Protein AF-A0A8K0QYQ3-F1 (afdb_monomer_lite)

pLDDT: mean 82.96, std 16.16, range [39.38, 96.75]

Sequence (105 aa):
MTHNYSLYTIPIYWAIALYPHMYAVSIIRNSISYDTWNMHNPRGQGTAPSYQKLLPAATFARFERAEAAHANGMENAGFFVGAVLAGCFGGVDACCCKWMYVNEL

Organism: NCBI:txid798071

Radius of gyration: 19.15 Å; chains: 1; bounding box: 42×35×53 Å

Foldseek 3Di:
DDDPLLVVVLVVLVVVLCVLVVVLVVLCPVQDDPVQQDPVCCPDPVNLVSVVVRDDPVSSVSSVVSVVSSVVSVVCSVVSNVVSVCCVVVPPDCVVVVVRDDDDD

Structure (mmCIF, N/CA/C/O backbone):
data_AF-A0A8K0QYQ3-F1
#
_entry.id   AF-A0A8K0QYQ3-F1
#
loop_
_atom_site.group_PDB
_atom_site.id
_atom_site.type_symbol
_atom_site.label_atom_id
_atom_site.label_alt_id
_atom_site.label_comp_id
_atom_site.label_asym_id
_atom_site.label_entity_id
_atom_site.label_seq_id
_atom_site.pdbx_PDB_ins_code
_atom_site.Cartn_x
_atom_site.Cartn_y
_atom_site.Cartn_z
_atom_site.occupancy
_atom_site.B_iso_or_equiv
_atom_site.auth_seq_id
_atom_site.auth_comp_id
_atom_site.auth_asym_id
_atom_site.auth_atom_id
_atom_site.pdbx_PDB_model_num
ATOM 1 N N . MET A 1 1 ? 8.993 -3.634 -33.419 1.00 44.16 1 MET A N 1
ATOM 2 C CA . MET A 1 1 ? 9.480 -2.889 -32.240 1.00 44.16 1 MET A CA 1
ATOM 3 C C . MET A 1 1 ? 9.632 -3.880 -31.106 1.00 44.16 1 MET A C 1
ATOM 5 O O . MET A 1 1 ? 8.696 -4.625 -30.859 1.00 44.16 1 MET A O 1
ATOM 9 N N . THR A 1 2 ? 10.793 -3.935 -30.465 1.00 60.47 2 THR A N 1
ATOM 10 C CA . THR A 1 2 ? 11.025 -4.807 -29.307 1.00 60.47 2 THR A CA 1
ATOM 11 C C . THR A 1 2 ? 10.512 -4.083 -28.063 1.00 60.47 2 THR A C 1
ATOM 13 O O . THR A 1 2 ? 11.015 -3.010 -27.733 1.00 60.47 2 THR A O 1
ATOM 16 N N . HIS A 1 3 ? 9.474 -4.607 -27.411 1.00 64.88 3 HIS A N 1
ATOM 17 C CA . HIS A 1 3 ? 8.931 -4.009 -26.189 1.00 64.88 3 HIS A CA 1
ATOM 18 C C . HIS A 1 3 ? 9.789 -4.409 -24.985 1.00 64.88 3 HIS A C 1
ATOM 20 O O . HIS A 1 3 ? 10.028 -5.591 -24.755 1.00 64.88 3 HIS A O 1
ATOM 26 N N . ASN A 1 4 ? 10.249 -3.427 -24.204 1.00 72.12 4 ASN A N 1
ATOM 27 C CA . ASN A 1 4 ? 10.950 -3.702 -22.954 1.00 72.12 4 ASN A CA 1
ATOM 28 C C . ASN A 1 4 ? 9.924 -3.937 -21.838 1.00 72.12 4 ASN A C 1
ATOM 30 O O . ASN A 1 4 ? 9.464 -2.993 -21.190 1.00 72.12 4 ASN A O 1
ATOM 34 N N . TYR A 1 5 ? 9.565 -5.206 -21.630 1.00 80.00 5 TYR A N 1
ATOM 35 C CA . TYR A 1 5 ? 8.581 -5.596 -20.620 1.00 80.00 5 TYR A CA 1
ATOM 36 C C . TYR A 1 5 ? 8.994 -5.220 -19.192 1.00 80.00 5 TYR A C 1
ATOM 38 O O . TYR A 1 5 ? 8.137 -5.025 -18.329 1.00 80.00 5 TYR A O 1
ATOM 46 N N . SER A 1 6 ? 10.294 -5.020 -18.956 1.00 81.06 6 SER A N 1
ATOM 47 C CA . SER A 1 6 ? 10.815 -4.697 -17.635 1.00 81.06 6 SER A CA 1
ATOM 48 C C . SER A 1 6 ? 10.353 -3.355 -17.097 1.00 81.06 6 SER A C 1
ATOM 50 O O . SER A 1 6 ? 10.198 -3.205 -15.893 1.00 81.06 6 SER A O 1
ATOM 52 N N . LEU A 1 7 ? 10.052 -2.391 -17.964 1.00 84.75 7 LEU A N 1
ATOM 53 C CA . LEU A 1 7 ? 9.557 -1.088 -17.519 1.00 84.75 7 LEU A CA 1
ATOM 54 C C . LEU A 1 7 ? 8.113 -1.152 -17.002 1.00 84.75 7 LEU A C 1
ATOM 56 O O . LEU A 1 7 ? 7.732 -0.338 -16.163 1.00 84.75 7 LEU A O 1
ATOM 60 N N . TYR A 1 8 ? 7.319 -2.138 -17.436 1.00 88.44 8 TYR A N 1
ATOM 61 C CA . TYR A 1 8 ? 5.947 -2.319 -16.951 1.00 88.44 8 TYR A CA 1
ATOM 62 C C . TYR A 1 8 ? 5.886 -2.891 -15.534 1.00 88.44 8 TYR A C 1
ATOM 64 O O . TYR A 1 8 ? 4.845 -2.800 -14.887 1.00 88.44 8 TYR A O 1
ATOM 72 N N . THR A 1 9 ? 6.982 -3.428 -14.995 1.00 89.81 9 THR A N 1
ATOM 73 C CA . THR A 1 9 ? 6.972 -3.919 -13.611 1.00 89.81 9 THR A CA 1
ATOM 74 C C . THR A 1 9 ? 7.007 -2.797 -12.586 1.00 89.81 9 THR A C 1
ATOM 76 O O . THR A 1 9 ? 6.560 -3.001 -11.463 1.00 89.81 9 THR A O 1
ATOM 79 N N . ILE A 1 10 ? 7.430 -1.590 -12.973 1.00 91.44 10 ILE A N 1
ATOM 80 C CA . ILE A 1 10 ? 7.386 -0.394 -12.123 1.00 91.44 10 ILE A CA 1
ATOM 81 C C . ILE A 1 10 ? 5.939 -0.032 -11.732 1.00 91.44 10 ILE A C 1
ATOM 83 O O . ILE A 1 10 ? 5.656 0.038 -10.532 1.00 91.44 10 ILE A O 1
ATOM 87 N N . PRO A 1 11 ? 4.990 0.168 -12.673 1.00 93.62 11 PRO A N 1
ATOM 88 C CA . PRO A 1 11 ? 3.599 0.421 -12.302 1.00 93.62 11 PRO A CA 1
ATOM 89 C C . PRO A 1 11 ? 2.937 -0.785 -11.618 1.00 93.62 11 PRO A C 1
ATOM 91 O O . PRO A 1 11 ? 2.128 -0.590 -10.712 1.00 93.62 11 PRO A O 1
ATOM 94 N N . ILE A 1 12 ? 3.303 -2.022 -11.980 1.00 94.00 12 ILE A N 1
ATOM 95 C CA . ILE A 1 12 ? 2.794 -3.229 -11.301 1.00 94.00 12 ILE A CA 1
ATOM 96 C C . ILE A 1 12 ? 3.233 -3.257 -9.831 1.00 94.00 12 ILE A C 1
ATOM 98 O O . ILE A 1 12 ? 2.412 -3.515 -8.953 1.00 94.00 12 ILE A O 1
ATOM 102 N N . TYR A 1 13 ? 4.498 -2.947 -9.542 1.00 95.00 13 TYR A N 1
ATOM 103 C CA . TYR A 1 13 ? 5.011 -2.866 -8.177 1.00 95.00 13 TYR A CA 1
ATOM 104 C C . TYR A 1 13 ? 4.227 -1.847 -7.350 1.00 95.00 13 TYR A C 1
ATOM 106 O O . TYR A 1 13 ? 3.810 -2.145 -6.234 1.00 95.00 13 TYR A O 1
ATOM 114 N N . TRP A 1 14 ? 3.962 -0.665 -7.913 1.00 94.62 14 TRP A N 1
ATOM 115 C CA . TRP A 1 14 ? 3.139 0.348 -7.253 1.00 94.62 14 TRP A CA 1
ATOM 116 C C . TRP A 1 14 ? 1.722 -0.145 -6.963 1.00 94.62 14 TRP A C 1
ATOM 118 O O . TRP A 1 14 ? 1.216 0.083 -5.866 1.00 94.62 14 TRP A O 1
ATOM 128 N N . ALA A 1 15 ? 1.091 -0.861 -7.897 1.00 95.88 15 ALA A N 1
ATOM 129 C CA . ALA A 1 15 ? -0.222 -1.459 -7.664 1.00 95.88 15 ALA A CA 1
ATOM 130 C C . ALA A 1 15 ? -0.189 -2.474 -6.506 1.00 95.88 15 ALA A C 1
ATOM 132 O O . ALA A 1 15 ? -1.063 -2.449 -5.639 1.00 95.88 15 ALA A O 1
ATOM 133 N N . ILE A 1 16 ? 0.848 -3.315 -6.444 1.00 95.31 16 ILE A N 1
ATOM 134 C CA . ILE A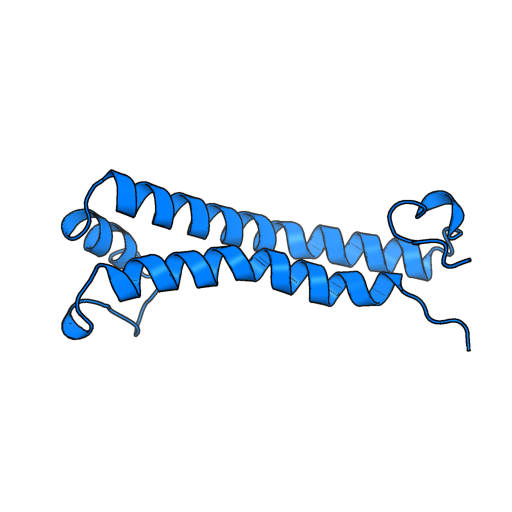 1 16 ? 1.052 -4.278 -5.352 1.00 95.31 16 ILE A CA 1
ATOM 135 C C . ILE A 1 16 ? 1.295 -3.554 -4.022 1.00 95.31 16 ILE A C 1
ATOM 137 O O . ILE A 1 16 ? 0.710 -3.935 -3.012 1.00 95.31 16 ILE A O 1
ATOM 141 N N . ALA A 1 17 ? 2.107 -2.496 -4.007 1.00 96.12 17 ALA A N 1
ATOM 142 C CA . ALA A 1 17 ? 2.398 -1.721 -2.803 1.00 96.12 17 ALA A CA 1
ATOM 143 C C . ALA A 1 17 ? 1.175 -0.935 -2.296 1.00 96.12 17 ALA A C 1
ATOM 145 O O . ALA A 1 17 ? 1.018 -0.751 -1.090 1.00 96.12 17 ALA A O 1
ATOM 146 N N . LEU A 1 18 ? 0.285 -0.487 -3.188 1.00 95.75 18 LEU A N 1
ATOM 147 C CA . LEU A 1 18 ? -0.946 0.233 -2.839 1.00 95.75 18 LEU A CA 1
ATOM 148 C C . LEU A 1 18 ? -2.083 -0.692 -2.388 1.00 95.75 18 LEU A C 1
ATOM 150 O O . LEU A 1 18 ? -2.928 -0.279 -1.592 1.00 95.75 18 LEU A O 1
ATOM 154 N N . TYR A 1 19 ? -2.114 -1.938 -2.861 1.00 96.75 19 TYR A N 1
ATOM 155 C CA . TYR A 1 19 ? -3.194 -2.878 -2.560 1.00 96.75 19 TYR A CA 1
ATOM 156 C C . TYR A 1 19 ? -3.445 -3.088 -1.047 1.00 96.75 19 TYR A C 1
ATOM 158 O O . TYR A 1 19 ? -4.604 -2.989 -0.628 1.00 96.75 19 TYR A O 1
ATOM 166 N N . PRO A 1 20 ? -2.422 -3.294 -0.187 1.00 96.12 20 PRO A N 1
ATOM 167 C CA . PRO A 1 20 ? -2.623 -3.403 1.257 1.00 96.12 20 PRO A CA 1
ATOM 168 C C . PRO A 1 20 ? -3.280 -2.166 1.876 1.00 96.12 20 PRO A C 1
ATOM 170 O O . PRO A 1 20 ? -4.137 -2.311 2.744 1.00 96.12 20 PRO A O 1
ATOM 173 N N . HIS A 1 21 ? -2.956 -0.962 1.397 1.00 94.62 21 HIS A N 1
ATOM 174 C CA . HIS A 1 21 ? -3.584 0.270 1.880 1.00 94.62 21 HIS A CA 1
ATOM 175 C C . HIS A 1 21 ? -5.069 0.332 1.503 1.00 94.62 21 HIS A C 1
ATOM 177 O O . HIS A 1 21 ? -5.918 0.633 2.340 1.00 94.62 21 HIS A O 1
ATOM 183 N N . MET A 1 22 ? -5.423 -0.041 0.268 1.00 95.06 22 MET A N 1
ATOM 184 C CA . MET A 1 22 ? -6.831 -0.140 -0.140 1.00 95.06 22 MET A CA 1
ATOM 185 C C . MET A 1 22 ? -7.605 -1.132 0.737 1.00 95.06 22 MET A C 1
ATOM 187 O O . MET A 1 22 ? -8.742 -0.867 1.138 1.00 95.06 22 MET A O 1
ATOM 191 N N . TYR A 1 23 ? -6.978 -2.260 1.075 1.00 95.69 23 TYR A N 1
ATOM 192 C CA . TYR A 1 23 ? -7.556 -3.239 1.986 1.00 95.69 23 TYR A CA 1
ATOM 193 C C . TYR A 1 23 ? -7.712 -2.683 3.412 1.00 95.69 23 TYR A C 1
ATOM 195 O O . TYR A 1 23 ? -8.783 -2.835 4.003 1.00 95.69 23 TYR A O 1
ATOM 203 N N . ALA A 1 24 ? -6.717 -1.968 3.942 1.00 93.06 24 ALA A N 1
ATOM 204 C CA . ALA A 1 24 ? -6.789 -1.303 5.245 1.00 93.06 24 ALA A CA 1
ATOM 205 C C . ALA A 1 24 ? -7.946 -0.290 5.310 1.00 93.06 24 ALA A C 1
ATOM 207 O O . ALA A 1 24 ? -8.762 -0.330 6.235 1.00 93.06 24 ALA A O 1
ATOM 208 N N . VAL A 1 25 ? -8.091 0.549 4.280 1.00 92.00 25 VAL A N 1
ATOM 209 C CA . VAL A 1 25 ? -9.206 1.499 4.147 1.00 92.00 25 VAL A CA 1
ATOM 210 C C . VAL A 1 25 ? -10.553 0.772 4.110 1.00 92.00 25 VAL A C 1
ATOM 212 O O . VAL A 1 25 ? -11.506 1.207 4.759 1.00 92.00 25 VAL A O 1
ATOM 215 N N . SER A 1 26 ? -10.642 -0.361 3.406 1.00 93.12 26 SER A N 1
ATOM 216 C CA . SER 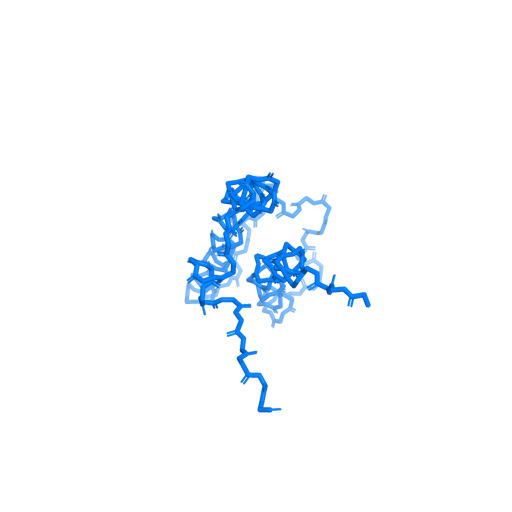A 1 26 ? -11.870 -1.165 3.356 1.00 93.12 26 SER A CA 1
ATOM 217 C C . SER A 1 26 ? -12.261 -1.728 4.728 1.00 93.12 26 SER A C 1
ATOM 219 O O . SER A 1 26 ? -13.444 -1.742 5.066 1.00 93.12 26 SER A O 1
ATOM 221 N N . ILE A 1 27 ? -11.283 -2.123 5.554 1.00 91.88 27 ILE A N 1
ATOM 222 C CA . ILE A 1 27 ? -11.528 -2.601 6.920 1.00 91.88 27 ILE A CA 1
ATOM 223 C C . ILE A 1 27 ? -12.139 -1.482 7.762 1.00 91.88 27 ILE A C 1
ATOM 225 O O . ILE A 1 27 ? -13.178 -1.697 8.384 1.00 91.88 27 ILE A O 1
ATOM 229 N N . ILE A 1 28 ? -11.531 -0.293 7.760 1.00 90.06 28 ILE A N 1
ATOM 230 C CA . ILE A 1 28 ? -12.025 0.856 8.531 1.00 90.06 28 ILE A CA 1
ATOM 231 C C . ILE A 1 28 ? -13.429 1.249 8.072 1.00 90.06 28 ILE A C 1
ATOM 233 O O . ILE A 1 28 ? -14.336 1.347 8.897 1.00 90.06 28 ILE A O 1
ATOM 237 N N . ARG A 1 29 ? -13.633 1.382 6.757 1.00 88.75 29 ARG A N 1
ATOM 238 C CA . ARG A 1 29 ? -14.919 1.770 6.165 1.00 88.75 29 ARG A CA 1
ATOM 239 C C . ARG A 1 29 ? -16.0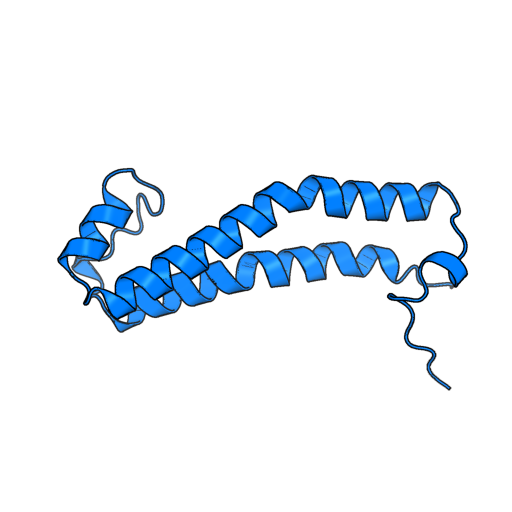59 0.815 6.525 1.00 88.75 29 ARG A C 1
ATOM 241 O O . ARG A 1 29 ? -17.182 1.263 6.714 1.00 88.75 29 ARG A O 1
ATOM 248 N N . ASN A 1 30 ? -15.783 -0.485 6.599 1.00 88.50 30 ASN A N 1
ATOM 249 C CA . ASN A 1 30 ? -16.796 -1.495 6.912 1.00 88.50 30 ASN A CA 1
ATOM 250 C C . ASN A 1 30 ? -17.014 -1.694 8.420 1.00 88.50 30 ASN A C 1
ATOM 252 O O . ASN A 1 30 ? -17.970 -2.362 8.805 1.00 88.50 30 ASN A O 1
ATOM 256 N N . SER A 1 31 ? -16.130 -1.163 9.266 1.00 86.81 31 SER A N 1
ATOM 257 C CA . SER A 1 31 ? -16.134 -1.448 10.707 1.00 86.81 31 SER A CA 1
ATOM 258 C C . SER A 1 31 ? -16.460 -0.235 11.581 1.00 86.81 31 SER A C 1
ATOM 260 O O . SER A 1 31 ? -16.757 -0.405 12.759 1.00 86.81 31 SER A O 1
ATOM 262 N N . ILE A 1 32 ? -16.376 0.982 11.038 1.00 85.88 32 ILE A N 1
ATOM 263 C CA . ILE A 1 32 ? -16.553 2.241 11.770 1.00 85.88 32 ILE A CA 1
ATOM 264 C C . ILE A 1 32 ? -17.537 3.138 11.002 1.00 85.88 32 ILE A C 1
ATOM 266 O O . ILE A 1 32 ? -17.552 3.143 9.773 1.00 85.88 32 ILE A O 1
ATOM 270 N N . SER A 1 33 ? -18.359 3.910 11.724 1.00 81.75 33 SER A N 1
ATOM 271 C CA . SER A 1 33 ? -19.266 4.893 11.116 1.00 81.75 33 SER A CA 1
ATOM 272 C C . SER A 1 33 ? -18.491 6.023 10.428 1.00 81.75 33 SER A C 1
ATOM 274 O O . SER A 1 33 ? -17.407 6.414 10.872 1.00 81.75 33 SER A O 1
ATOM 276 N N . TYR A 1 34 ? -19.074 6.593 9.374 1.00 73.44 34 TYR A N 1
ATOM 277 C CA . TYR A 1 34 ? -18.480 7.687 8.604 1.00 73.44 34 TYR A CA 1
ATOM 278 C C . TYR A 1 34 ? -18.115 8.898 9.480 1.00 73.44 34 TYR A C 1
ATOM 280 O O . TYR A 1 34 ? -17.012 9.422 9.357 1.00 73.44 34 TYR A O 1
ATOM 288 N N . ASP A 1 35 ? -18.969 9.266 10.440 1.00 74.69 35 ASP A N 1
ATOM 289 C CA . ASP A 1 35 ? -18.748 10.427 11.322 1.00 74.69 35 ASP A CA 1
ATOM 290 C C . ASP A 1 35 ? -17.537 10.265 12.254 1.00 74.69 35 ASP A C 1
ATOM 292 O O . ASP A 1 35 ? -16.917 11.237 12.681 1.00 74.69 35 ASP A O 1
ATOM 296 N N . THR A 1 36 ? -17.180 9.022 12.569 1.00 77.19 36 THR A N 1
ATOM 297 C CA . THR A 1 36 ? -16.025 8.682 13.411 1.00 77.19 36 THR A CA 1
ATOM 298 C C . THR A 1 36 ? -14.736 8.496 12.611 1.00 77.19 36 THR A C 1
ATOM 300 O O . THR A 1 36 ? -13.646 8.454 13.188 1.00 77.19 36 THR A O 1
ATOM 303 N N . TRP A 1 37 ? -14.826 8.399 11.283 1.00 78.75 37 TRP A N 1
ATOM 304 C CA . TRP A 1 37 ? -13.666 8.247 10.420 1.00 78.75 37 TRP A CA 1
ATOM 305 C C . TRP A 1 37 ? -13.081 9.615 10.046 1.00 78.75 37 TRP A C 1
ATOM 307 O O . TRP A 1 37 ? -13.576 10.324 9.174 1.00 78.75 37 TRP A O 1
ATOM 317 N N . ASN A 1 38 ? -11.967 9.988 10.682 1.00 75.88 38 ASN A N 1
ATOM 318 C CA . ASN A 1 38 ? -11.265 11.221 10.332 1.00 75.88 38 ASN A CA 1
ATOM 319 C C . ASN A 1 38 ? -10.469 11.076 9.020 1.00 75.88 38 ASN A C 1
ATOM 321 O O . ASN A 1 38 ? -9.372 10.519 9.012 1.00 75.88 38 ASN A O 1
ATOM 325 N N . MET A 1 39 ? -11.003 11.633 7.931 1.00 78.38 39 MET A N 1
ATOM 326 C CA . MET A 1 39 ? -10.350 11.668 6.612 1.00 78.38 39 MET A CA 1
ATOM 327 C C . MET A 1 39 ? -9.420 12.879 6.415 1.00 78.38 39 MET A C 1
ATOM 329 O O . MET A 1 39 ? -8.647 12.903 5.462 1.00 78.38 39 MET A O 1
ATOM 333 N N . HIS A 1 40 ? -9.459 13.876 7.307 1.00 82.94 40 HIS A N 1
ATOM 334 C CA . HIS A 1 40 ? -8.643 15.092 7.194 1.00 82.94 40 HIS A CA 1
ATOM 335 C C . HIS A 1 40 ? -7.179 14.850 7.575 1.00 82.94 40 HIS A C 1
ATOM 337 O O . HIS A 1 40 ? -6.286 15.527 7.073 1.00 82.94 40 HIS A O 1
ATOM 343 N N . ASN A 1 41 ? -6.925 13.890 8.469 1.00 84.25 41 ASN A N 1
ATOM 344 C CA . ASN A 1 41 ? -5.576 13.515 8.880 1.00 84.25 41 ASN A CA 1
ATOM 345 C C . ASN A 1 41 ? -5.442 11.985 9.011 1.00 84.25 41 ASN A C 1
ATOM 347 O O . ASN A 1 41 ? -5.372 11.457 10.126 1.00 84.25 41 ASN A O 1
ATOM 351 N N . PRO A 1 42 ? -5.411 11.246 7.887 1.00 79.44 42 PRO A N 1
ATOM 352 C CA . PRO A 1 42 ? -5.430 9.781 7.899 1.00 79.44 42 PRO A CA 1
ATOM 353 C C . PRO A 1 42 ? -4.160 9.162 8.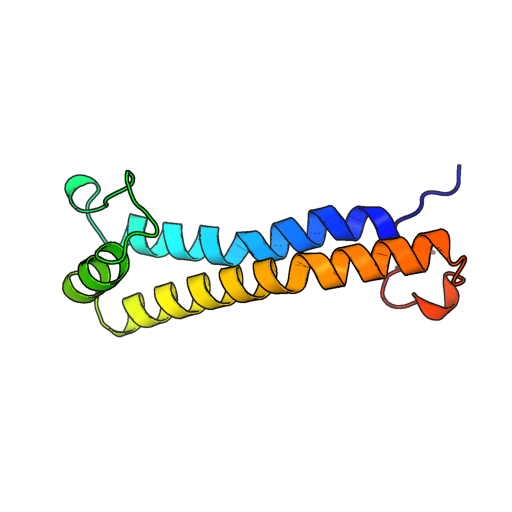503 1.00 79.44 42 PRO A C 1
ATOM 355 O O . PRO A 1 42 ? -4.198 8.038 8.989 1.00 79.44 42 PRO A O 1
ATOM 358 N N . ARG A 1 43 ? -3.043 9.904 8.526 1.00 83.44 43 ARG A N 1
ATOM 359 C CA . ARG A 1 43 ? -1.756 9.479 9.113 1.00 83.44 43 ARG A CA 1
ATOM 360 C C . ARG A 1 43 ? -1.393 10.264 10.377 1.00 83.44 43 ARG A C 1
ATOM 362 O O . ARG A 1 43 ? -0.230 10.327 10.769 1.00 83.44 43 ARG A O 1
ATOM 369 N N . GLY A 1 44 ? -2.385 10.891 11.004 1.00 86.31 44 GLY A N 1
ATOM 370 C CA . GLY A 1 44 ? -2.202 11.632 12.244 1.00 86.31 44 GLY A CA 1
ATOM 371 C C . GLY A 1 44 ? -1.824 10.716 13.404 1.00 86.31 44 GLY A C 1
ATOM 372 O O . GLY A 1 44 ? -2.309 9.592 13.505 1.00 86.31 44 GLY A O 1
ATOM 373 N N . GLN A 1 45 ? -1.019 11.230 14.336 1.00 84.06 45 GLN A N 1
ATOM 374 C CA . GLN A 1 45 ? -0.601 10.498 15.543 1.00 84.06 45 GLN A CA 1
ATOM 375 C C . GLN A 1 45 ? -1.794 10.005 16.388 1.00 84.06 45 GLN A C 1
ATOM 377 O O . GLN A 1 45 ? -1.706 8.985 17.063 1.00 84.06 45 GLN A O 1
ATOM 382 N N . GLY A 1 46 ? -2.932 10.706 16.332 1.00 84.19 46 GLY A N 1
ATOM 383 C CA . GLY A 1 46 ? -4.165 10.321 17.028 1.00 84.19 46 GLY A CA 1
ATOM 384 C C . GLY A 1 46 ? -5.080 9.365 16.254 1.00 84.19 46 GLY A C 1
ATOM 385 O O . GLY A 1 46 ? -6.059 8.886 16.822 1.00 84.19 46 GLY A O 1
ATOM 386 N N . THR A 1 47 ? -4.786 9.077 14.985 1.00 87.06 47 THR A N 1
ATOM 387 C CA . THR A 1 47 ? -5.701 8.367 14.080 1.00 87.06 47 THR A CA 1
ATOM 388 C C . THR A 1 47 ? -5.685 6.855 14.301 1.00 87.06 47 THR A C 1
ATOM 390 O O . THR A 1 47 ? -6.733 6.251 14.492 1.00 87.06 47 THR A O 1
ATOM 393 N N . ALA A 1 48 ? -4.513 6.223 14.377 1.00 86.81 48 ALA A N 1
ATOM 394 C CA . ALA A 1 48 ? -4.446 4.792 14.691 1.00 86.81 48 ALA A CA 1
ATOM 395 C C . ALA A 1 48 ? -4.960 4.465 16.116 1.00 86.81 48 ALA A C 1
ATOM 397 O O . ALA A 1 48 ? -5.767 3.540 16.255 1.00 86.81 48 ALA A O 1
ATOM 398 N N . PRO A 1 49 ? -4.616 5.243 17.168 1.00 90.12 49 PRO A N 1
ATOM 399 C CA . PRO A 1 49 ? -5.178 5.036 18.503 1.00 90.12 49 PRO A CA 1
ATOM 400 C C . PRO A 1 49 ? -6.698 5.220 18.580 1.00 90.12 49 PRO A C 1
ATOM 402 O O . PRO A 1 49 ? -7.341 4.586 19.417 1.00 90.12 49 PRO A O 1
ATOM 405 N N . SER A 1 50 ? -7.298 6.081 17.748 1.00 88.94 50 SER A N 1
ATOM 406 C CA . SER A 1 50 ? -8.758 6.232 17.729 1.00 88.94 50 SER A CA 1
ATOM 407 C C . SER A 1 50 ? -9.435 4.984 17.159 1.00 88.94 50 SER A C 1
ATOM 409 O O . SER A 1 50 ? -10.404 4.506 17.746 1.00 88.94 50 SER A O 1
ATOM 411 N N . TYR A 1 51 ? -8.880 4.380 16.104 1.00 88.62 51 TYR A N 1
ATOM 412 C CA . TYR A 1 51 ? -9.383 3.117 15.554 1.00 88.62 51 TYR A CA 1
ATOM 413 C C . TYR A 1 51 ? -9.223 1.951 16.530 1.00 88.62 51 TYR A C 1
ATOM 415 O O . TYR A 1 51 ? -10.132 1.133 16.651 1.00 88.62 51 TYR A O 1
ATOM 423 N N . GLN A 1 52 ? -8.120 1.900 17.281 1.00 90.44 52 GLN A N 1
ATOM 424 C CA . GLN A 1 52 ? -7.887 0.858 18.285 1.00 90.44 52 GLN A CA 1
ATOM 425 C C . GLN A 1 52 ? -8.962 0.837 19.382 1.00 90.44 52 GLN A C 1
ATOM 427 O O . GLN A 1 52 ? -9.303 -0.228 19.887 1.00 90.44 52 GLN A O 1
ATOM 432 N N . LYS A 1 53 ? -9.512 2.003 19.747 1.00 90.25 53 LYS A N 1
ATOM 433 C CA . LYS A 1 53 ? -10.585 2.116 20.751 1.00 90.25 53 LYS A CA 1
ATOM 434 C C . LYS A 1 53 ? -11.953 1.687 20.221 1.00 90.25 53 LYS A C 1
ATOM 436 O O . LYS A 1 53 ? -12.818 1.330 21.014 1.00 90.25 53 LYS A O 1
ATOM 441 N N . LEU A 1 54 ? -12.159 1.773 18.908 1.00 89.81 54 LEU A N 1
ATOM 442 C CA . LEU A 1 54 ? -13.447 1.516 18.259 1.00 89.81 54 LEU A CA 1
ATOM 443 C C . LEU A 1 54 ? -13.562 0.084 17.727 1.00 89.81 54 LEU A C 1
ATOM 445 O O . LEU A 1 54 ? -14.664 -0.446 17.623 1.00 89.81 54 LEU A O 1
ATOM 449 N N . LEU A 1 55 ? -12.438 -0.543 17.376 1.00 89.44 55 LEU A N 1
ATOM 450 C CA . LEU A 1 55 ? -12.407 -1.842 16.715 1.00 89.44 55 LEU A CA 1
ATOM 451 C C . LEU A 1 55 ? -12.111 -2.993 17.681 1.00 89.44 55 LEU A C 1
ATOM 453 O O . LEU A 1 55 ? -11.296 -2.849 18.592 1.00 89.44 55 LEU A O 1
ATOM 457 N N . PRO A 1 56 ? -12.654 -4.196 17.416 1.00 93.81 56 PRO A N 1
ATOM 458 C CA . PRO A 1 56 ? -12.155 -5.414 18.036 1.00 93.81 56 PRO A CA 1
ATOM 459 C C . PRO A 1 56 ? -10.660 -5.606 17.744 1.00 93.81 56 PRO A C 1
ATOM 461 O O . PRO A 1 56 ? -10.202 -5.369 16.621 1.00 93.81 56 PRO A O 1
ATOM 464 N N . ALA A 1 57 ? -9.912 -6.124 18.722 1.00 93.81 57 ALA A N 1
ATOM 465 C CA . ALA A 1 57 ? -8.458 -6.292 18.628 1.00 93.81 57 ALA A CA 1
ATOM 466 C C . ALA A 1 57 ? -8.008 -7.064 17.372 1.00 93.81 57 ALA A C 1
ATOM 468 O O . ALA A 1 57 ? -7.038 -6.686 16.718 1.00 93.81 57 ALA A O 1
ATOM 469 N N . ALA A 1 58 ? -8.745 -8.110 16.983 1.00 94.06 58 ALA A N 1
ATOM 470 C CA . ALA A 1 58 ? -8.435 -8.898 15.790 1.00 94.06 58 ALA A CA 1
ATOM 471 C C . ALA A 1 58 ? -8.578 -8.095 14.482 1.00 94.06 58 ALA A C 1
ATOM 473 O O . ALA A 1 58 ? -7.789 -8.282 13.555 1.00 94.06 58 ALA A O 1
ATOM 474 N N . THR A 1 59 ? -9.568 -7.203 14.401 1.00 94.00 59 THR A N 1
ATOM 475 C CA . THR A 1 59 ? -9.799 -6.338 13.234 1.00 94.00 59 THR A CA 1
ATOM 476 C C . THR A 1 59 ? -8.740 -5.245 13.163 1.00 94.00 59 THR A C 1
ATOM 478 O O . THR A 1 59 ? -8.160 -5.024 12.100 1.00 94.00 59 THR A O 1
ATOM 481 N N . PHE A 1 60 ? -8.417 -4.630 14.303 1.00 94.31 60 PHE A N 1
ATOM 482 C CA . PHE A 1 60 ? -7.350 -3.637 14.394 1.00 94.31 60 PHE A CA 1
ATOM 483 C C . PHE A 1 60 ? -5.986 -4.220 13.989 1.00 94.31 60 PHE A C 1
ATOM 485 O O . PHE A 1 60 ? -5.296 -3.646 13.154 1.00 94.31 60 PHE A O 1
ATOM 492 N N . ALA A 1 61 ? -5.649 -5.427 14.452 1.00 95.50 61 ALA A N 1
ATOM 493 C CA . ALA A 1 61 ? -4.411 -6.107 14.066 1.00 95.50 61 ALA A CA 1
ATOM 494 C C . ALA A 1 61 ? -4.339 -6.463 12.564 1.00 95.50 61 ALA A C 1
ATOM 496 O O . ALA A 1 61 ? -3.257 -6.663 12.011 1.00 95.50 61 ALA A O 1
ATOM 497 N N . ARG A 1 62 ? -5.478 -6.601 11.868 1.00 95.50 62 ARG A N 1
ATOM 498 C CA . ARG A 1 62 ? -5.497 -6.762 10.400 1.00 95.50 62 ARG A CA 1
ATOM 499 C C . ARG A 1 62 ? -5.225 -5.438 9.695 1.00 95.50 62 ARG A C 1
ATOM 501 O O . ARG A 1 62 ? -4.441 -5.430 8.753 1.00 95.50 62 ARG A O 1
ATOM 508 N N . PHE A 1 63 ? -5.846 -4.357 10.165 1.00 94.56 63 PHE A N 1
ATOM 509 C CA . PHE A 1 63 ? -5.597 -3.003 9.674 1.00 94.56 63 PHE A CA 1
ATOM 510 C C . PHE A 1 63 ? -4.116 -2.623 9.823 1.00 94.56 63 PHE A C 1
ATOM 512 O O . PHE A 1 63 ? -3.482 -2.251 8.841 1.00 94.56 63 PHE A O 1
ATOM 519 N N . GLU A 1 64 ? -3.538 -2.822 11.009 1.00 94.69 64 GLU A N 1
ATOM 520 C CA . GLU A 1 64 ? -2.142 -2.475 11.294 1.00 94.69 64 GLU A CA 1
ATOM 521 C C . GLU A 1 64 ? -1.157 -3.247 10.404 1.00 94.69 64 GLU A C 1
ATOM 523 O O . GLU A 1 64 ? -0.254 -2.657 9.816 1.00 94.69 64 GLU A O 1
ATOM 528 N N . ARG A 1 65 ? -1.367 -4.558 10.221 1.00 96.25 65 ARG A N 1
ATOM 529 C CA . ARG A 1 65 ? -0.533 -5.366 9.314 1.00 96.25 65 ARG A CA 1
ATOM 530 C C . ARG A 1 65 ? -0.630 -4.913 7.859 1.00 96.25 65 ARG A C 1
ATOM 532 O O . ARG A 1 65 ? 0.369 -4.963 7.147 1.00 96.25 65 ARG A O 1
ATOM 539 N N . ALA A 1 66 ? -1.812 -4.498 7.412 1.00 96.06 66 ALA A N 1
ATOM 540 C CA . ALA A 1 66 ? -2.020 -4.024 6.050 1.00 96.06 66 ALA A CA 1
ATOM 541 C C . ALA A 1 66 ? -1.335 -2.665 5.808 1.00 96.06 66 ALA A C 1
ATOM 543 O O . ALA A 1 66 ? -0.645 -2.504 4.802 1.00 96.06 66 ALA A O 1
ATOM 544 N N . GLU A 1 67 ? -1.435 -1.731 6.757 1.00 94.50 67 GLU A N 1
ATOM 545 C CA . GLU A 1 67 ? -0.700 -0.458 6.714 1.00 94.50 67 GLU A CA 1
ATOM 546 C C . GLU A 1 67 ? 0.820 -0.668 6.774 1.00 94.50 67 GLU A C 1
ATOM 548 O O . GLU A 1 67 ? 1.560 -0.053 6.007 1.00 94.50 67 GLU A O 1
ATOM 553 N N . ALA A 1 68 ? 1.297 -1.587 7.620 1.00 95.12 68 ALA A N 1
ATOM 554 C CA . ALA A 1 68 ? 2.716 -1.932 7.697 1.00 95.12 68 ALA A CA 1
ATOM 555 C C . ALA A 1 68 ? 3.241 -2.531 6.380 1.00 95.12 68 ALA A C 1
ATOM 557 O O . ALA A 1 68 ? 4.336 -2.189 5.936 1.00 95.12 68 ALA A O 1
ATOM 558 N N . ALA A 1 69 ? 2.454 -3.390 5.722 1.00 96.69 69 ALA A N 1
ATOM 559 C CA . ALA A 1 69 ? 2.802 -3.945 4.415 1.00 96.69 69 ALA A CA 1
ATOM 560 C C . ALA A 1 69 ? 2.865 -2.862 3.325 1.00 96.69 69 ALA A C 1
ATOM 562 O O . ALA A 1 69 ? 3.791 -2.867 2.514 1.00 96.69 69 ALA A O 1
ATOM 563 N N . HIS A 1 70 ? 1.923 -1.911 3.330 1.00 96.38 70 HIS A N 1
ATOM 564 C CA . HIS A 1 70 ? 1.969 -0.752 2.438 1.00 96.38 70 HIS A CA 1
ATOM 565 C C . HIS A 1 70 ? 3.232 0.089 2.673 1.00 96.38 70 HIS A C 1
ATOM 567 O O . HIS A 1 70 ? 3.961 0.372 1.724 1.00 96.38 70 HIS A O 1
ATOM 573 N N . ALA A 1 71 ? 3.528 0.442 3.929 1.00 95.31 71 ALA A N 1
ATOM 574 C CA . ALA A 1 71 ? 4.711 1.224 4.281 1.00 95.31 71 ALA A CA 1
ATOM 575 C C . ALA A 1 71 ? 6.010 0.535 3.831 1.00 95.31 71 ALA A C 1
ATOM 577 O O . ALA A 1 71 ? 6.823 1.160 3.155 1.00 95.31 71 ALA A O 1
ATOM 578 N N . ASN A 1 72 ? 6.153 -0.769 4.091 1.00 95.94 72 ASN A N 1
ATOM 579 C CA . ASN A 1 72 ? 7.308 -1.547 3.641 1.00 95.94 72 ASN A CA 1
ATOM 580 C C . ASN A 1 72 ? 7.460 -1.534 2.108 1.00 95.94 72 ASN A C 1
ATOM 582 O O . ASN A 1 72 ? 8.553 -1.312 1.585 1.00 95.94 72 ASN A O 1
ATOM 586 N N . GLY A 1 73 ? 6.355 -1.723 1.377 1.00 95.62 73 GLY A N 1
ATOM 587 C CA . GLY A 1 73 ? 6.353 -1.656 -0.084 1.00 95.62 73 GLY A CA 1
ATOM 588 C C . GLY A 1 73 ? 6.771 -0.280 -0.608 1.00 95.62 73 GLY A C 1
ATOM 589 O O . GLY A 1 73 ? 7.540 -0.182 -1.563 1.00 95.62 73 GLY A O 1
ATOM 590 N N . MET A 1 74 ? 6.322 0.793 0.039 1.00 95.94 74 MET A N 1
ATOM 591 C CA . MET A 1 74 ? 6.681 2.162 -0.334 1.00 95.94 74 MET A CA 1
ATOM 592 C C . MET A 1 74 ? 8.150 2.487 -0.045 1.00 95.94 74 MET A C 1
ATOM 594 O O . MET A 1 74 ? 8.810 3.104 -0.878 1.00 95.94 74 MET A O 1
ATOM 598 N N . GLU A 1 75 ? 8.683 2.038 1.091 1.00 95.81 75 GLU A N 1
ATOM 599 C CA . GLU A 1 75 ? 10.094 2.216 1.464 1.00 95.81 75 GLU A CA 1
ATOM 600 C C . GLU A 1 75 ? 11.037 1.477 0.501 1.00 95.81 75 GLU A C 1
ATOM 602 O O . GLU A 1 75 ? 12.070 2.013 0.098 1.00 95.81 75 GLU A O 1
ATOM 607 N N . ASN A 1 76 ? 10.647 0.282 0.048 1.00 94.75 76 ASN A N 1
ATOM 608 C CA . ASN A 1 76 ? 11.425 -0.517 -0.902 1.00 94.75 76 ASN A CA 1
ATOM 609 C C . ASN A 1 76 ? 11.280 -0.071 -2.370 1.00 94.75 76 ASN A C 1
ATOM 611 O O . ASN A 1 76 ? 12.070 -0.492 -3.222 1.00 94.75 76 ASN A O 1
ATOM 615 N N . ALA A 1 77 ? 10.317 0.803 -2.684 1.00 94.06 77 ALA A N 1
ATOM 616 C CA . ALA A 1 77 ? 9.999 1.195 -4.059 1.00 94.06 77 ALA A CA 1
ATOM 617 C C . ALA A 1 77 ? 11.197 1.807 -4.795 1.00 94.06 77 ALA A C 1
ATOM 619 O O . ALA A 1 77 ? 11.449 1.479 -5.955 1.00 94.06 77 ALA A O 1
ATOM 620 N N . GLY A 1 78 ? 11.965 2.665 -4.118 1.00 93.62 78 GLY A N 1
ATOM 621 C CA . GLY A 1 78 ? 13.138 3.312 -4.706 1.00 93.62 78 GLY A CA 1
ATOM 622 C C . GLY A 1 78 ? 14.209 2.307 -5.134 1.00 93.62 78 GLY A C 1
ATOM 623 O O . GLY A 1 78 ? 14.742 2.409 -6.239 1.00 93.62 78 GLY A O 1
ATOM 624 N N . PHE A 1 79 ? 14.474 1.296 -4.302 1.00 94.75 79 PHE A N 1
ATOM 625 C CA . PHE A 1 79 ? 15.438 0.242 -4.619 1.00 94.75 79 PHE A CA 1
ATOM 626 C C . PHE A 1 79 ? 14.970 -0.625 -5.786 1.00 94.75 79 PHE A C 1
ATOM 628 O O . PHE A 1 79 ? 15.758 -0.909 -6.686 1.00 94.75 79 PHE A O 1
ATOM 635 N N . PHE A 1 80 ? 13.687 -0.996 -5.810 1.00 93.44 80 PHE A N 1
ATOM 636 C CA . PHE A 1 80 ? 13.121 -1.777 -6.906 1.00 93.44 80 PHE A CA 1
ATOM 637 C C . PHE A 1 80 ? 13.197 -1.022 -8.241 1.00 93.44 80 PHE A C 1
ATOM 639 O O . PHE A 1 80 ? 13.725 -1.545 -9.221 1.00 93.44 80 PHE A O 1
ATOM 646 N N . VAL A 1 81 ? 12.735 0.233 -8.274 1.00 92.75 81 VAL A N 1
ATOM 647 C CA . VAL A 1 81 ? 12.773 1.069 -9.484 1.00 92.75 81 VAL A CA 1
ATOM 648 C C . VAL A 1 81 ? 14.212 1.300 -9.941 1.00 92.75 81 VAL A C 1
ATOM 650 O O . VAL A 1 81 ? 14.510 1.147 -11.125 1.00 92.75 81 VAL A O 1
ATOM 653 N N . GLY A 1 82 ? 15.116 1.615 -9.011 1.00 91.38 82 GLY A N 1
ATOM 654 C CA . GLY A 1 82 ? 16.536 1.785 -9.305 1.00 91.38 82 GLY A CA 1
ATOM 655 C C . GLY A 1 82 ? 17.156 0.533 -9.926 1.00 91.38 82 GLY A C 1
ATOM 656 O O . GLY A 1 82 ? 17.852 0.637 -10.933 1.00 91.38 82 GLY A O 1
ATOM 657 N N . ALA A 1 83 ? 16.850 -0.652 -9.393 1.00 90.12 83 ALA A N 1
ATOM 658 C CA . ALA A 1 83 ? 17.336 -1.922 -9.926 1.00 90.12 83 ALA A CA 1
ATOM 659 C C . ALA A 1 83 ? 16.797 -2.213 -11.337 1.00 90.12 83 ALA A C 1
ATOM 661 O O . ALA A 1 83 ? 17.566 -2.605 -12.216 1.00 90.12 83 ALA A O 1
ATOM 662 N N . VAL A 1 84 ? 15.503 -1.974 -11.582 1.00 87.88 84 VAL A N 1
ATOM 663 C CA . VAL A 1 84 ? 14.888 -2.156 -12.909 1.00 87.88 84 VAL A CA 1
ATOM 664 C C . VAL A 1 84 ? 15.536 -1.231 -13.939 1.00 87.88 84 VAL A C 1
ATOM 666 O O . VAL A 1 84 ? 15.913 -1.686 -15.019 1.00 87.88 84 VAL A O 1
ATOM 669 N N . LEU A 1 85 ? 15.713 0.051 -13.609 1.00 88.75 85 LEU A N 1
ATOM 670 C CA . LEU A 1 85 ? 16.337 1.020 -14.511 1.00 88.75 85 LEU A CA 1
ATOM 671 C C . LEU A 1 85 ? 17.815 0.698 -14.754 1.00 88.75 85 LEU A C 1
ATOM 673 O O . LEU A 1 85 ? 18.250 0.688 -15.904 1.00 88.75 85 LEU A O 1
ATOM 677 N N . ALA A 1 86 ? 18.575 0.378 -13.703 1.00 88.19 86 ALA A N 1
ATOM 678 C CA . ALA A 1 86 ? 19.977 -0.012 -13.826 1.00 88.19 86 ALA A CA 1
ATOM 679 C C . ALA A 1 86 ? 20.147 -1.268 -14.695 1.00 88.19 86 ALA A C 1
ATOM 681 O O . ALA A 1 86 ? 21.028 -1.297 -15.549 1.00 88.19 86 ALA A O 1
ATOM 682 N N . GLY A 1 87 ? 19.273 -2.269 -14.545 1.00 80.50 87 GLY A N 1
ATOM 683 C CA . GLY A 1 87 ? 19.265 -3.458 -15.398 1.00 80.50 87 GLY A CA 1
ATOM 684 C C . GLY A 1 87 ? 18.924 -3.144 -16.859 1.00 80.50 87 GLY A C 1
ATOM 685 O O . GLY A 1 87 ? 19.589 -3.641 -17.766 1.00 80.50 87 GLY A O 1
ATOM 686 N N . CYS A 1 88 ? 17.941 -2.267 -17.092 1.00 80.38 88 CYS A N 1
ATOM 687 C CA . CYS A 1 88 ? 17.543 -1.853 -18.439 1.00 80.38 88 CYS A CA 1
ATOM 688 C C . CYS A 1 88 ? 18.644 -1.069 -19.168 1.00 80.38 88 CYS A C 1
ATOM 690 O O . CYS A 1 88 ? 18.894 -1.327 -20.343 1.00 80.38 88 CYS A O 1
ATOM 692 N N . PHE A 1 89 ? 19.301 -0.117 -18.496 1.00 80.56 89 PHE A N 1
ATOM 693 C CA . PHE A 1 89 ? 20.355 0.709 -19.102 1.00 80.56 89 PHE A CA 1
ATOM 694 C C . PHE A 1 89 ? 21.727 0.030 -19.115 1.00 80.56 89 PHE A C 1
ATOM 696 O O . PHE A 1 89 ? 22.540 0.317 -19.988 1.00 80.56 89 PHE A O 1
ATOM 703 N N . GLY A 1 90 ? 21.980 -0.885 -18.179 1.00 81.06 90 GLY A N 1
ATOM 704 C CA . GLY A 1 90 ? 23.215 -1.663 -18.100 1.00 81.06 90 GLY A CA 1
ATOM 705 C C . GLY A 1 90 ? 23.334 -2.765 -19.155 1.00 81.06 90 GLY A C 1
ATOM 706 O O . GLY A 1 90 ? 24.358 -3.439 -19.194 1.00 81.06 90 GLY A O 1
ATOM 707 N N . GLY A 1 91 ? 22.311 -2.966 -19.996 1.00 68.50 91 GLY A N 1
ATOM 708 C CA . GLY A 1 91 ? 22.340 -3.954 -21.077 1.00 68.50 91 GLY A CA 1
ATOM 709 C C . GLY A 1 91 ? 22.393 -5.400 -20.581 1.00 68.50 91 GLY A C 1
ATOM 710 O O . GLY A 1 91 ? 22.924 -6.264 -21.276 1.00 68.50 91 GLY A O 1
ATOM 711 N N . VAL A 1 92 ? 21.881 -5.665 -19.373 1.00 66.62 92 VAL A N 1
ATOM 712 C CA . VAL A 1 92 ? 21.839 -7.018 -18.813 1.00 66.62 92 VAL A CA 1
ATOM 713 C C . VAL A 1 92 ? 20.845 -7.831 -19.645 1.00 66.62 92 VAL A C 1
ATOM 715 O O . VAL A 1 92 ? 19.650 -7.540 -19.654 1.00 66.62 92 VAL A O 1
ATOM 718 N N . ASP A 1 93 ? 21.358 -8.799 -20.404 1.00 51.44 93 ASP A N 1
ATOM 719 C CA . ASP A 1 93 ? 20.586 -9.593 -21.361 1.00 51.44 93 ASP A CA 1
ATOM 720 C C . ASP A 1 93 ? 19.384 -10.293 -20.691 1.00 51.44 93 ASP A C 1
ATOM 722 O O . ASP A 1 93 ? 19.464 -10.733 -19.535 1.00 51.44 93 ASP A O 1
ATOM 726 N N . ALA A 1 94 ? 18.267 -10.416 -21.423 1.00 53.03 94 ALA A N 1
ATOM 727 C CA . ALA A 1 94 ? 16.997 -10.984 -20.950 1.00 53.03 94 ALA A CA 1
ATOM 728 C C . ALA A 1 94 ? 17.153 -12.374 -20.298 1.00 53.03 94 ALA A C 1
ATOM 730 O O . ALA A 1 94 ? 16.348 -12.755 -19.447 1.00 53.03 94 ALA A O 1
ATOM 731 N N . CYS A 1 95 ? 18.222 -13.102 -20.636 1.00 44.28 95 CYS A N 1
ATOM 732 C CA . CYS A 1 95 ? 18.583 -14.380 -20.032 1.00 44.28 95 CYS A CA 1
ATOM 733 C C . CYS A 1 95 ? 18.827 -14.312 -18.506 1.00 44.28 95 CYS A C 1
ATOM 735 O O . CYS A 1 95 ? 18.486 -15.260 -17.799 1.00 44.28 95 CYS A O 1
ATOM 737 N N . CYS A 1 96 ? 19.351 -13.203 -17.964 1.00 44.41 96 CYS A N 1
ATOM 738 C CA . CYS A 1 96 ? 19.560 -13.044 -16.514 1.00 44.41 96 CYS A CA 1
ATOM 739 C C . CYS A 1 96 ? 18.283 -12.559 -15.788 1.00 44.41 96 CYS A C 1
ATOM 741 O O . CYS A 1 96 ? 18.065 -12.863 -14.616 1.00 44.41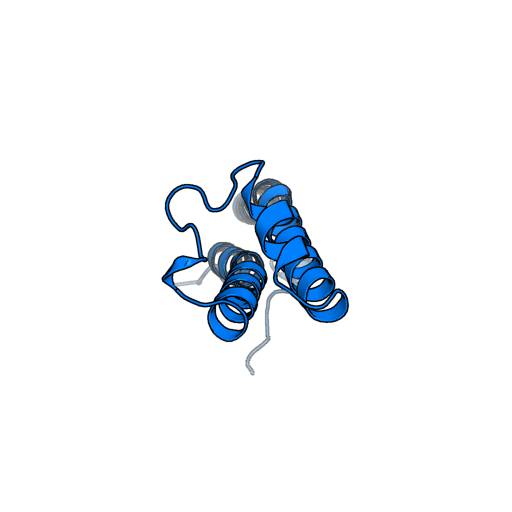 96 CYS A O 1
ATOM 743 N N . CYS A 1 97 ? 17.371 -11.897 -16.511 1.00 47.00 97 CYS A N 1
ATOM 744 C CA . CYS A 1 97 ? 16.031 -11.503 -16.052 1.00 47.00 97 CYS A CA 1
ATOM 745 C C . CYS A 1 97 ? 14.947 -12.551 -16.387 1.00 47.00 97 CYS A C 1
ATOM 747 O O . CYS A 1 97 ? 13.784 -12.203 -16.596 1.00 47.00 97 CYS A O 1
ATOM 749 N N . LYS A 1 98 ? 15.294 -13.846 -16.418 1.00 46.06 98 LYS A N 1
ATOM 750 C CA . LYS A 1 98 ? 14.388 -14.943 -16.821 1.00 46.06 98 LYS A CA 1
ATOM 751 C C . LYS A 1 98 ? 13.135 -15.096 -15.945 1.00 46.06 98 LYS A C 1
ATOM 753 O O . LYS A 1 98 ? 12.167 -15.709 -16.374 1.00 46.06 98 LYS A O 1
ATOM 758 N N . TRP A 1 99 ? 13.120 -14.501 -14.752 1.00 46.31 99 TRP A N 1
ATOM 759 C CA . TRP A 1 99 ? 11.931 -14.426 -13.892 1.00 46.31 99 TRP A CA 1
ATOM 760 C C . TRP A 1 99 ? 10.841 -13.476 -14.420 1.00 46.31 99 TRP A C 1
ATOM 762 O O . TRP A 1 99 ? 9.736 -13.476 -13.890 1.00 46.31 99 TRP A O 1
ATOM 772 N N . MET A 1 100 ? 11.138 -12.673 -15.449 1.00 47.38 100 MET A N 1
ATOM 773 C CA . MET A 1 100 ? 10.262 -11.611 -15.964 1.00 47.38 100 MET A CA 1
ATOM 774 C C . MET A 1 100 ? 9.890 -11.756 -17.447 1.00 47.38 100 MET A C 1
ATOM 776 O O . MET A 1 100 ? 9.260 -10.862 -18.004 1.00 47.38 100 MET A O 1
ATOM 780 N N . TYR A 1 101 ? 10.241 -12.883 -18.072 1.00 44.22 101 TYR A N 1
ATOM 781 C CA . TYR A 1 101 ? 9.774 -13.263 -19.404 1.00 44.22 101 TYR A CA 1
ATOM 782 C C . TYR A 1 101 ? 8.951 -14.550 -19.303 1.00 44.22 101 TYR A C 1
ATOM 784 O O . TYR A 1 101 ? 9.490 -15.627 -19.049 1.00 44.22 101 TYR A O 1
ATOM 792 N N . VAL A 1 102 ? 7.640 -14.444 -19.527 1.00 48.84 102 VAL A N 1
ATOM 793 C CA . VAL A 1 102 ? 6.835 -15.597 -19.943 1.00 48.84 102 VAL A CA 1
ATOM 794 C C . VAL A 1 102 ? 7.163 -15.817 -21.416 1.00 48.84 102 VAL A C 1
ATOM 796 O O . VAL A 1 102 ? 6.923 -14.940 -22.241 1.00 48.84 102 VAL A O 1
ATOM 799 N N . ASN A 1 103 ? 7.777 -16.958 -21.733 1.00 44.09 103 ASN A N 1
ATOM 800 C CA . ASN A 1 103 ? 7.896 -17.405 -23.116 1.00 44.09 1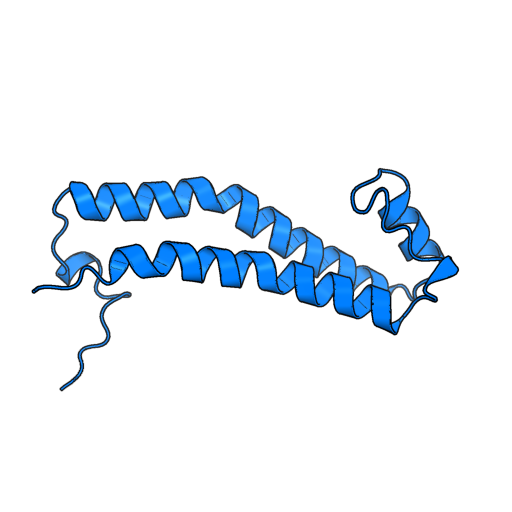03 ASN A CA 1
ATOM 801 C C . ASN A 1 103 ? 6.481 -17.755 -23.590 1.00 44.09 103 ASN A C 1
ATOM 803 O O . ASN A 1 103 ? 5.948 -18.791 -23.193 1.00 44.09 103 ASN A O 1
ATOM 807 N N . GLU A 1 104 ? 5.860 -16.884 -24.380 1.00 51.06 104 GLU A N 1
ATOM 808 C CA . GLU A 1 104 ? 4.765 -17.317 -25.243 1.00 51.06 104 GLU A CA 1
ATOM 809 C C . GLU A 1 104 ? 5.362 -18.117 -26.412 1.00 51.06 104 GLU A C 1
ATOM 811 O O . GLU A 1 104 ? 6.441 -17.789 -26.912 1.00 51.06 104 GLU A O 1
ATOM 816 N N . LEU A 1 105 ? 4.683 -19.223 -26.724 1.00 39.38 105 LEU A N 1
ATOM 817 C CA . LEU A 1 105 ? 4.985 -20.209 -27.767 1.00 39.38 105 LEU A CA 1
ATOM 818 C C . LEU A 1 105 ? 5.077 -19.594 -29.169 1.00 39.38 105 LEU A C 1
ATOM 820 O O . LEU A 1 105 ? 4.290 -18.666 -29.456 1.00 39.38 105 LEU A O 1
#

InterPro domains:
  IPR001129 Membrane-associated, eicosanoid/glutathione metabolism (MAPEG) protein [PF01124] (15-93)
  IPR023352 Membrane associated eicosanoid/glutathione metabolism-like domain superfamily [G3DSA:1.20.120.550] (2-102)
  IPR023352 Membrane associated eicosanoid/glutathione metabolism-like domain superfamily [SSF161084] (7-95)

Secondary structure (DSSP, 8-state):
----GGGGHHHHHHHHHHHHHHHHHHHHHHHS-GGG---S-TT-TTHHHHHHHHS-HHHHHHHHHHHHHHHHHHHHHHHHHHHHHHHHHTT--TTTTGGG-----